Protein AF-A0A1Q9K6B1-F1 (afdb_monomer_lite)

Radius of gyration: 18.49 Å; chains: 1; bounding box: 34×46×68 Å

Structure (mmCIF, N/CA/C/O backbone):
data_AF-A0A1Q9K6B1-F1
#
_entry.id   AF-A0A1Q9K6B1-F1
#
loop_
_atom_site.group_PDB
_atom_site.id
_atom_site.type_symbol
_atom_site.label_atom_id
_atom_site.label_alt_id
_atom_site.label_comp_id
_atom_site.label_asym_id
_atom_site.label_entity_id
_atom_site.label_seq_id
_atom_site.pdbx_PDB_ins_code
_atom_site.Cartn_x
_atom_site.Cartn_y
_atom_site.Cartn_z
_atom_site.occupancy
_atom_site.B_iso_or_equiv
_atom_site.auth_seq_id
_atom_site.auth_comp_id
_atom_site.auth_asym_id
_atom_site.auth_atom_id
_atom_site.pdbx_PDB_model_num
ATOM 1 N N . MET A 1 1 ? -17.683 -31.879 -47.319 1.00 47.50 1 MET A N 1
ATOM 2 C CA . MET A 1 1 ? -17.210 -31.604 -45.945 1.00 47.50 1 MET A CA 1
ATOM 3 C C . MET A 1 1 ? -18.031 -30.450 -45.396 1.00 47.50 1 MET A C 1
ATOM 5 O O . MET A 1 1 ? -17.983 -29.372 -45.975 1.00 47.50 1 MET A O 1
ATOM 9 N N . LYS A 1 2 ? -18.870 -30.684 -44.381 1.00 46.62 2 LYS A N 1
ATOM 10 C CA . LYS A 1 2 ? -19.635 -29.608 -43.734 1.00 46.62 2 LYS A CA 1
ATOM 11 C C . LYS A 1 2 ? -18.717 -28.955 -42.698 1.00 46.62 2 LYS A C 1
ATOM 13 O O . LYS A 1 2 ? -18.174 -29.665 -41.861 1.00 46.62 2 LYS A O 1
ATOM 18 N N . LYS A 1 3 ? -18.492 -27.643 -42.810 1.00 56.66 3 LYS A N 1
ATOM 19 C CA . LYS A 1 3 ? -17.774 -26.860 -41.797 1.00 56.66 3 LYS A CA 1
ATOM 20 C C . LYS A 1 3 ? -18.738 -26.645 -40.635 1.00 56.66 3 LYS A C 1
ATOM 22 O O . LYS A 1 3 ? -19.708 -25.906 -40.783 1.00 56.66 3 LYS A O 1
ATOM 27 N N . THR A 1 4 ? -18.518 -27.358 -39.539 1.00 61.44 4 THR A N 1
ATOM 28 C CA . THR A 1 4 ? -19.225 -27.120 -38.281 1.00 61.44 4 THR A CA 1
ATOM 29 C C . THR A 1 4 ? -18.677 -25.827 -37.694 1.00 61.44 4 THR A C 1
ATOM 31 O O . THR A 1 4 ? -17.464 -25.653 -37.616 1.00 61.44 4 THR A O 1
ATOM 34 N N . TRP A 1 5 ? -19.561 -24.890 -37.376 1.00 57.19 5 TRP A N 1
ATOM 35 C CA . TRP A 1 5 ? -19.191 -23.655 -36.699 1.00 57.19 5 TRP A CA 1
ATOM 36 C C . TRP A 1 5 ? -18.975 -23.970 -35.215 1.00 57.19 5 TRP A C 1
ATOM 38 O O . TRP A 1 5 ? -19.831 -24.603 -34.599 1.00 57.19 5 TRP A O 1
ATOM 48 N N . GLU A 1 6 ? -17.825 -23.577 -34.674 1.00 65.88 6 GLU A N 1
ATOM 49 C CA . GLU A 1 6 ? -17.469 -23.752 -33.264 1.00 65.88 6 GLU A CA 1
ATOM 50 C C . GLU A 1 6 ? -17.448 -22.381 -32.586 1.00 65.88 6 GLU A C 1
ATOM 52 O O . GLU A 1 6 ? -16.862 -21.429 -33.108 1.00 65.88 6 GLU A O 1
ATOM 57 N N . GLU A 1 7 ? -18.112 -22.277 -31.434 1.00 61.75 7 GLU A N 1
ATOM 58 C CA . GLU A 1 7 ? -18.183 -21.035 -30.666 1.00 61.75 7 GLU A CA 1
ATOM 59 C C . GLU A 1 7 ? -16.789 -20.600 -30.186 1.00 61.75 7 GLU A C 1
ATOM 61 O O . GLU A 1 7 ? -16.063 -21.405 -29.589 1.00 61.75 7 GLU A O 1
ATOM 66 N N . PRO A 1 8 ? -16.404 -19.324 -30.377 1.00 55.47 8 PRO A N 1
ATOM 67 C CA . PRO A 1 8 ? -15.186 -18.799 -29.788 1.00 55.47 8 PRO A CA 1
ATOM 68 C C . PRO A 1 8 ? -15.349 -18.738 -28.266 1.00 55.47 8 PRO A C 1
ATOM 70 O O . PRO A 1 8 ? -16.115 -17.938 -27.729 1.00 55.47 8 PRO A O 1
ATOM 73 N N . LYS A 1 9 ? -14.604 -19.585 -27.553 1.00 52.62 9 LYS A N 1
ATOM 74 C CA . LYS A 1 9 ? -14.493 -19.519 -26.094 1.00 52.62 9 LYS A CA 1
ATOM 75 C C . LYS A 1 9 ? -13.660 -18.294 -25.721 1.00 52.62 9 LYS A C 1
ATOM 77 O O . LYS A 1 9 ? -12.433 -18.342 -25.752 1.00 52.62 9 LYS A O 1
ATOM 82 N N . ILE A 1 10 ? -14.322 -17.190 -25.386 1.00 59.34 10 ILE A N 1
ATOM 83 C CA . ILE A 1 10 ? -13.661 -16.040 -24.766 1.00 59.34 10 ILE A CA 1
ATOM 84 C C . ILE A 1 10 ? -13.346 -16.405 -23.313 1.00 59.34 10 ILE A C 1
ATOM 86 O O . ILE A 1 10 ? -14.240 -16.674 -22.512 1.00 59.34 10 ILE A O 1
ATOM 90 N N . MET A 1 11 ? -12.059 -16.401 -22.980 1.00 46.19 11 MET A N 1
ATOM 91 C CA . MET A 1 11 ? -11.572 -16.484 -21.606 1.00 46.19 11 MET A CA 1
ATOM 92 C C . MET A 1 11 ? -11.729 -15.100 -20.972 1.00 46.19 11 MET A C 1
ATOM 94 O O . MET A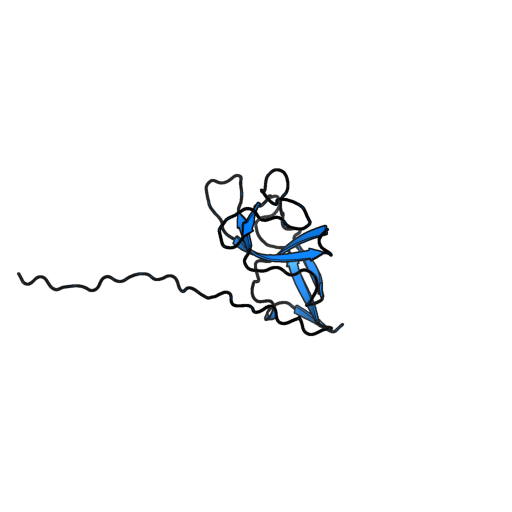 1 11 ? -10.855 -14.249 -21.112 1.00 46.19 11 MET A O 1
ATOM 98 N N . VAL A 1 12 ? -12.865 -14.838 -20.324 1.00 56.50 12 VAL A N 1
ATOM 99 C CA . VAL A 1 12 ? -13.033 -13.613 -19.531 1.00 56.50 12 VAL A CA 1
ATOM 100 C C . VAL A 1 12 ? -12.446 -13.884 -18.148 1.00 56.50 12 VAL A C 1
ATOM 102 O O . VAL A 1 12 ? -12.947 -14.747 -17.425 1.00 56.50 12 VAL A O 1
ATOM 105 N N . GLN A 1 13 ? -11.381 -13.171 -17.768 1.00 48.50 13 GLN A N 1
ATOM 106 C CA . GLN A 1 13 ? -10.968 -13.121 -16.364 1.00 48.50 13 GLN A CA 1
ATOM 107 C C . GLN A 1 13 ? -12.147 -12.608 -15.541 1.00 48.50 13 GLN A C 1
ATOM 109 O O . GLN A 1 13 ? -12.793 -11.626 -15.909 1.00 48.50 13 GLN A O 1
ATOM 114 N N . LYS A 1 14 ? -12.445 -13.294 -14.437 1.00 47.53 14 LYS A N 1
ATOM 115 C CA . LYS A 1 14 ? -13.495 -12.889 -13.506 1.00 47.53 14 LYS A CA 1
ATOM 116 C C . LYS A 1 14 ? -13.146 -11.498 -12.984 1.00 47.53 14 LYS A C 1
ATOM 118 O O . LYS A 1 14 ? -12.284 -11.362 -12.124 1.00 47.53 14 LYS A O 1
ATOM 123 N N . PHE A 1 15 ? -13.803 -10.478 -13.524 1.00 57.44 15 PHE A N 1
ATOM 124 C CA . PHE A 1 15 ? -13.717 -9.132 -12.991 1.00 57.44 15 PHE A CA 1
ATOM 125 C C . PHE A 1 15 ? -14.471 -9.156 -11.663 1.00 57.44 15 PHE A C 1
ATOM 127 O O . PHE A 1 15 ? -15.699 -9.227 -11.637 1.00 57.44 15 PHE A O 1
ATOM 134 N N . ILE A 1 16 ? -13.727 -9.241 -10.563 1.00 49.69 16 ILE A N 1
ATOM 135 C CA . ILE A 1 16 ? -14.271 -9.027 -9.228 1.00 49.69 16 ILE A CA 1
ATOM 136 C C . ILE A 1 16 ? -14.222 -7.512 -9.044 1.00 49.69 16 ILE A C 1
ATOM 138 O O . ILE A 1 16 ? -13.123 -6.970 -8.954 1.00 49.69 16 ILE A O 1
ATOM 142 N N . PRO A 1 17 ? -15.359 -6.797 -9.071 1.00 39.28 17 PRO A N 1
ATOM 143 C CA . PRO A 1 17 ? -15.340 -5.398 -8.696 1.00 39.28 17 PRO A CA 1
ATOM 144 C C . PRO A 1 17 ? -14.885 -5.321 -7.235 1.00 39.28 17 PRO A C 1
ATOM 146 O O . PRO A 1 17 ? -15.550 -5.854 -6.347 1.00 39.28 17 PRO A O 1
ATOM 149 N N . ASN A 1 18 ? -13.749 -4.671 -6.983 1.00 51.31 18 ASN A N 1
ATOM 150 C CA . ASN A 1 18 ? -13.353 -4.226 -5.648 1.00 51.31 18 ASN A CA 1
ATOM 151 C C . ASN A 1 18 ? -14.259 -3.052 -5.239 1.00 51.31 18 ASN A C 1
ATOM 153 O O . ASN A 1 18 ? -13.803 -1.927 -5.060 1.00 51.31 18 ASN A O 1
ATOM 157 N N . GLU A 1 19 ? -15.567 -3.281 -5.157 1.00 43.25 19 GLU A N 1
ATOM 158 C CA . GLU A 1 19 ? -16.519 -2.284 -4.683 1.00 43.25 19 GLU A CA 1
ATOM 159 C C . GLU A 1 19 ? -16.550 -2.345 -3.154 1.00 43.25 19 GLU A C 1
ATOM 161 O O . GLU A 1 19 ? -17.481 -2.861 -2.542 1.00 43.25 19 GLU A O 1
ATOM 166 N N . TYR A 1 20 ? -15.478 -1.854 -2.528 1.00 49.22 20 TYR A N 1
ATOM 167 C CA . TYR A 1 20 ? -15.540 -1.449 -1.131 1.00 49.22 20 TYR A CA 1
ATOM 168 C C . TYR A 1 20 ? -15.924 0.026 -1.107 1.00 49.22 20 TYR A C 1
ATOM 170 O O . TYR A 1 20 ? -15.102 0.922 -1.306 1.00 49.22 20 TYR A O 1
ATOM 178 N N . VAL A 1 21 ? -17.222 0.262 -0.916 1.00 42.91 21 VAL A N 1
ATOM 179 C CA . VAL A 1 21 ? -17.733 1.550 -0.459 1.00 42.91 21 VAL A CA 1
ATOM 180 C C . VAL A 1 21 ? -17.006 1.836 0.847 1.00 42.91 21 VAL A C 1
ATOM 182 O O . VAL A 1 21 ? -17.106 1.037 1.775 1.00 42.91 21 VAL A O 1
ATOM 185 N N . ALA A 1 22 ? -16.273 2.949 0.914 1.00 45.53 22 ALA A N 1
ATOM 186 C CA . ALA A 1 22 ? -15.773 3.497 2.166 1.00 45.53 22 ALA A CA 1
ATOM 187 C C . ALA A 1 22 ? -16.982 3.854 3.047 1.00 45.53 22 ALA A C 1
ATOM 189 O O . ALA A 1 22 ? -17.417 5.002 3.114 1.00 45.53 22 ALA A O 1
ATOM 190 N N . ALA A 1 23 ? -17.595 2.847 3.668 1.00 45.78 23 ALA A N 1
ATOM 191 C CA . ALA A 1 23 ? -18.424 3.058 4.827 1.00 45.78 23 ALA A CA 1
ATOM 192 C C . ALA A 1 23 ? -17.481 3.694 5.841 1.00 45.78 23 ALA A C 1
ATOM 194 O O . ALA A 1 23 ? -16.428 3.121 6.124 1.00 45.78 23 ALA A O 1
ATOM 195 N N . CYS A 1 24 ? -17.809 4.906 6.304 1.00 52.56 24 CYS A N 1
ATOM 196 C CA . CYS A 1 24 ? -17.216 5.464 7.513 1.00 52.56 24 CYS A CA 1
ATOM 197 C C . CYS A 1 24 ? -17.053 4.310 8.497 1.00 52.56 24 CYS A C 1
ATOM 199 O O . CYS A 1 24 ? -18.067 3.735 8.896 1.00 52.56 24 CYS A O 1
ATOM 201 N N . GLY A 1 25 ? -15.803 3.924 8.774 1.00 54.56 25 GLY A N 1
ATOM 202 C CA . GLY A 1 25 ? -15.518 2.779 9.619 1.00 54.56 25 GLY A CA 1
ATOM 203 C C . GLY A 1 25 ? -16.310 2.913 10.908 1.00 54.56 25 GLY A C 1
ATOM 204 O O . GLY A 1 25 ? -16.420 4.022 11.442 1.00 54.56 25 GLY A O 1
ATOM 205 N N . ASP A 1 26 ? -16.914 1.815 11.362 1.00 56.06 26 ASP A N 1
ATOM 206 C CA . ASP A 1 26 ? -17.597 1.793 12.649 1.00 56.06 26 ASP A CA 1
ATOM 207 C C . ASP A 1 26 ? -16.647 2.404 13.686 1.00 56.06 26 ASP A C 1
ATOM 209 O O . ASP A 1 26 ? -15.524 1.927 13.890 1.00 56.06 26 ASP A O 1
ATOM 213 N N . SER A 1 27 ? -17.051 3.538 14.261 1.00 62.81 27 SER A N 1
ATOM 214 C CA . SER A 1 27 ? -16.226 4.271 15.216 1.00 62.81 27 SER A CA 1
ATOM 215 C C . SER A 1 27 ? -15.931 3.362 16.411 1.00 62.81 27 SER A C 1
ATOM 217 O O . SER A 1 27 ? -16.873 2.838 17.007 1.00 62.81 27 SER A O 1
ATOM 219 N N . GLY A 1 28 ? -14.654 3.196 16.765 1.00 71.31 28 GLY A N 1
ATOM 220 C CA . GLY A 1 28 ? -14.215 2.328 17.869 1.00 71.31 28 GLY A CA 1
ATOM 221 C C . GLY A 1 28 ? -13.742 0.927 17.455 1.00 71.31 28 GLY A C 1
ATOM 222 O O . GLY A 1 28 ? -13.544 0.066 18.314 1.00 71.31 28 GLY A O 1
ATOM 223 N N . VAL A 1 29 ? -13.567 0.673 16.153 1.00 82.62 29 VAL A N 1
ATOM 224 C CA . VAL A 1 29 ? -12.862 -0.519 15.657 1.00 82.62 29 VAL A CA 1
ATOM 225 C C . VAL A 1 29 ? -11.416 -0.154 15.339 1.00 82.62 29 VAL A C 1
ATOM 227 O O . VAL A 1 29 ? -11.169 0.720 14.508 1.00 82.62 29 VAL A O 1
ATOM 230 N N . VAL A 1 30 ? -10.481 -0.864 15.969 1.00 89.44 30 VAL A N 1
ATOM 231 C CA . VAL A 1 30 ? -9.054 -0.815 15.639 1.00 89.44 30 VAL A CA 1
ATOM 232 C C . VAL A 1 30 ? -8.725 -2.055 14.824 1.00 89.44 30 VAL A C 1
ATOM 234 O O . VAL A 1 30 ? -8.945 -3.179 15.282 1.00 89.44 30 VAL A O 1
ATOM 237 N N . TYR A 1 31 ? -8.238 -1.854 13.605 1.00 90.50 31 TYR A N 1
ATOM 238 C CA . TYR A 1 31 ? -7.771 -2.917 12.731 1.00 90.50 31 TYR A CA 1
ATOM 239 C C . TYR A 1 31 ? -6.293 -3.198 12.953 1.00 90.50 31 TYR A C 1
ATOM 241 O O . TYR A 1 31 ? -5.489 -2.274 12.992 1.00 90.50 31 TYR A O 1
ATOM 249 N N . ASN A 1 32 ? -5.947 -4.479 12.974 1.00 92.44 32 ASN A N 1
ATOM 250 C CA . ASN A 1 32 ? -4.574 -4.952 12.955 1.00 92.44 32 ASN A CA 1
ATOM 251 C C . ASN A 1 32 ? -4.293 -5.536 11.573 1.00 92.44 32 ASN A C 1
ATOM 253 O O . ASN A 1 32 ? -4.816 -6.605 11.228 1.00 92.44 32 ASN A O 1
ATOM 257 N N . PHE A 1 33 ? -3.491 -4.829 10.786 1.00 93.38 33 PHE A N 1
ATOM 258 C CA . PHE A 1 33 ? -3.116 -5.246 9.440 1.00 93.38 33 PHE A CA 1
ATOM 259 C C . PHE A 1 33 ? -1.598 -5.390 9.329 1.00 93.38 33 PHE A C 1
ATOM 261 O O . PHE A 1 33 ? -0.836 -4.679 9.978 1.00 93.38 33 PHE A O 1
ATOM 268 N N . GLU A 1 34 ? -1.159 -6.336 8.509 1.00 96.00 34 GLU A N 1
ATOM 269 C CA . GLU A 1 34 ? 0.258 -6.637 8.316 1.00 96.00 34 GLU A CA 1
ATOM 270 C C . GLU A 1 34 ? 0.805 -5.847 7.124 1.00 96.00 34 GLU A C 1
ATOM 272 O O . GLU A 1 34 ? 0.244 -5.917 6.025 1.00 96.00 34 GLU A O 1
ATOM 277 N N . CYS A 1 35 ? 1.895 -5.107 7.329 1.00 96.12 35 CYS A N 1
ATOM 278 C CA . CYS A 1 35 ? 2.587 -4.383 6.269 1.00 96.12 35 CYS A CA 1
ATOM 279 C C . CYS A 1 35 ? 3.566 -5.316 5.539 1.00 96.12 35 CYS A C 1
ATOM 281 O O . CYS A 1 35 ? 4.771 -5.325 5.796 1.00 96.12 35 CYS A O 1
ATOM 283 N N . ASN A 1 36 ? 3.016 -6.133 4.641 1.00 95.69 36 ASN A N 1
ATOM 284 C CA . ASN A 1 36 ? 3.712 -7.242 3.981 1.00 95.69 36 ASN A CA 1
ATOM 285 C C . ASN A 1 36 ? 3.567 -7.246 2.456 1.00 95.69 36 ASN A C 1
ATOM 287 O O . ASN A 1 36 ? 3.722 -8.285 1.811 1.00 95.69 36 ASN A O 1
ATOM 291 N N . ALA A 1 37 ? 3.177 -6.119 1.865 1.00 96.56 37 ALA A N 1
ATOM 292 C CA . ALA A 1 37 ? 3.002 -6.074 0.428 1.00 96.56 37 ALA A CA 1
ATOM 293 C C . ALA A 1 37 ? 4.353 -6.013 -0.295 1.00 96.56 37 ALA A C 1
ATOM 295 O O . ALA A 1 37 ? 5.118 -5.074 -0.122 1.00 96.56 37 ALA A O 1
ATOM 296 N N . GLY A 1 38 ? 4.614 -6.997 -1.151 1.00 94.12 38 GLY A N 1
ATOM 297 C CA . GLY A 1 38 ? 5.864 -7.085 -1.903 1.00 94.12 38 GLY A CA 1
ATOM 298 C C . GLY A 1 38 ? 6.974 -7.822 -1.154 1.00 94.12 38 GLY A C 1
ATOM 299 O O . GLY A 1 38 ? 6.743 -8.480 -0.142 1.00 94.12 38 GLY A O 1
ATOM 300 N N . GLU A 1 39 ? 8.174 -7.749 -1.714 1.00 93.06 39 GLU A N 1
ATOM 301 C CA . GLU A 1 39 ? 9.377 -8.391 -1.194 1.00 93.06 39 GLU A CA 1
ATOM 302 C C . GLU A 1 39 ? 10.142 -7.441 -0.264 1.00 93.06 39 GLU A C 1
ATOM 304 O O . GLU A 1 39 ? 10.179 -6.227 -0.485 1.00 93.06 39 GLU A O 1
ATOM 309 N N . GLU A 1 40 ? 10.769 -8.000 0.774 1.00 88.25 40 GLU A N 1
ATOM 310 C CA . GLU A 1 40 ? 11.698 -7.254 1.629 1.00 88.25 40 GLU A CA 1
ATOM 311 C C . GLU A 1 40 ? 12.851 -6.663 0.798 1.00 88.25 40 GLU A C 1
ATOM 313 O O . GLU A 1 40 ? 13.211 -7.180 -0.263 1.00 88.25 40 GLU A O 1
ATOM 318 N N . ASP A 1 41 ? 13.414 -5.549 1.272 1.00 87.94 41 ASP A N 1
ATOM 319 C CA . ASP A 1 41 ? 14.515 -4.820 0.624 1.00 87.94 41 ASP A CA 1
ATOM 320 C C . ASP A 1 41 ? 14.240 -4.356 -0.825 1.00 87.94 41 ASP A C 1
ATOM 322 O O . ASP A 1 41 ? 15.166 -4.013 -1.567 1.00 87.94 41 ASP A O 1
ATOM 326 N N . THR A 1 42 ? 12.967 -4.294 -1.232 1.00 92.31 42 THR A N 1
ATOM 327 C CA . THR A 1 42 ? 12.543 -3.823 -2.555 1.00 92.31 42 THR A CA 1
ATOM 328 C C . THR A 1 42 ? 11.754 -2.520 -2.444 1.00 92.31 42 THR A C 1
ATOM 330 O O . THR A 1 42 ? 10.751 -2.431 -1.739 1.00 92.31 42 THR A O 1
ATOM 333 N N . ASN A 1 43 ? 12.170 -1.501 -3.198 1.00 95.19 43 ASN A N 1
ATOM 334 C CA . ASN A 1 43 ? 11.408 -0.269 -3.364 1.00 95.19 43 ASN A CA 1
ATOM 335 C C . ASN A 1 43 ? 10.372 -0.415 -4.481 1.00 95.19 43 ASN A C 1
ATOM 337 O O . ASN A 1 43 ? 10.700 -0.633 -5.645 1.00 95.19 43 ASN A O 1
ATOM 341 N N . TYR A 1 44 ? 9.115 -0.193 -4.136 1.00 96.56 44 TYR A N 1
ATOM 342 C CA . TYR A 1 44 ? 8.004 -0.201 -5.066 1.00 96.56 44 TYR A CA 1
ATOM 343 C C . TYR A 1 44 ? 7.532 1.216 -5.385 1.00 96.56 44 TYR A C 1
ATOM 345 O O . TYR A 1 44 ? 7.440 2.092 -4.515 1.00 96.56 44 TYR A O 1
ATOM 353 N N . ALA A 1 45 ? 7.166 1.421 -6.647 1.00 97.06 45 ALA A N 1
ATOM 354 C CA . ALA A 1 45 ? 6.292 2.505 -7.047 1.00 97.06 45 ALA A CA 1
ATOM 355 C C . ALA A 1 45 ? 4.858 2.189 -6.610 1.00 97.06 45 ALA A C 1
ATOM 357 O O . ALA A 1 45 ? 4.431 1.036 -6.633 1.00 97.06 45 ALA A O 1
ATOM 358 N N . VAL A 1 46 ? 4.091 3.222 -6.265 1.00 96.88 46 VAL A N 1
ATOM 359 C CA . VAL A 1 46 ? 2.662 3.084 -5.967 1.00 96.88 46 VAL A CA 1
ATOM 360 C C . VAL A 1 46 ? 1.869 3.700 -7.107 1.00 96.88 46 VAL A C 1
ATOM 362 O O . VAL A 1 46 ? 2.033 4.882 -7.420 1.00 96.88 46 VAL A O 1
ATOM 365 N N . LYS A 1 47 ? 0.993 2.914 -7.726 1.00 96.19 47 LYS A N 1
ATOM 366 C CA . LYS A 1 47 ? 0.165 3.314 -8.865 1.00 96.19 47 LYS A CA 1
ATOM 367 C C . LYS A 1 47 ? -1.317 3.282 -8.502 1.00 96.19 47 LYS A C 1
ATOM 369 O O . LYS A 1 47 ? -1.759 2.442 -7.723 1.00 96.19 47 LYS A O 1
ATOM 374 N N . ASP A 1 48 ? -2.090 4.199 -9.073 1.00 94.62 48 ASP A N 1
ATOM 375 C CA . ASP A 1 48 ? -3.551 4.162 -9.012 1.00 94.62 48 ASP A CA 1
ATOM 376 C C . ASP A 1 48 ? -4.135 3.080 -9.945 1.00 94.62 48 ASP A C 1
ATOM 378 O O . ASP A 1 48 ? -3.430 2.471 -10.749 1.00 94.62 48 ASP A O 1
ATOM 382 N N . SER A 1 49 ? -5.453 2.879 -9.884 1.00 89.56 49 SER A N 1
ATOM 383 C CA . SER A 1 49 ? -6.199 1.956 -10.763 1.00 89.56 49 SER A CA 1
ATOM 384 C C . SER A 1 49 ? -6.027 2.178 -12.277 1.00 89.56 49 SER A C 1
ATOM 386 O O . SER A 1 49 ? -6.442 1.335 -13.072 1.00 89.56 49 SER A O 1
ATOM 388 N N . LYS A 1 50 ? -5.446 3.305 -12.709 1.00 90.38 50 LYS A N 1
ATOM 389 C CA . LYS A 1 50 ? -5.141 3.606 -14.117 1.00 90.38 50 LYS A CA 1
ATOM 390 C C . LYS A 1 50 ? -3.666 3.369 -14.453 1.00 90.38 50 LYS A C 1
ATOM 392 O O . LYS A 1 50 ? -3.239 3.721 -15.551 1.00 90.38 50 LYS A O 1
ATOM 397 N N . GLY A 1 51 ? -2.889 2.816 -13.522 1.00 90.12 51 GLY A N 1
ATOM 398 C CA . GLY A 1 51 ? -1.454 2.584 -13.665 1.00 90.12 51 GLY A CA 1
ATOM 399 C C . GLY A 1 51 ? -0.611 3.855 -13.546 1.00 90.12 51 GLY A C 1
ATOM 400 O O . GLY A 1 51 ? 0.568 3.845 -13.899 1.00 90.12 51 GLY A O 1
ATOM 401 N N . LYS A 1 52 ? -1.179 4.975 -13.079 1.00 94.88 52 LYS A N 1
ATOM 402 C CA . LYS A 1 52 ? -0.430 6.223 -12.914 1.00 94.88 52 LYS A CA 1
ATOM 403 C C . LYS A 1 52 ? 0.204 6.265 -11.529 1.00 94.88 52 LYS A C 1
ATOM 405 O O . LYS A 1 52 ? -0.477 6.030 -10.538 1.00 94.88 52 LYS A O 1
ATOM 410 N N . VAL A 1 53 ? 1.476 6.666 -11.460 1.00 95.62 53 VAL A N 1
ATOM 411 C CA . VAL A 1 53 ? 2.169 6.928 -10.188 1.00 95.62 53 VAL A CA 1
ATOM 412 C C . VAL A 1 53 ? 1.348 7.875 -9.309 1.00 95.62 53 VAL A C 1
ATOM 414 O O . VAL A 1 53 ? 1.001 8.988 -9.724 1.00 95.62 53 VAL A O 1
ATOM 417 N N . ALA A 1 54 ? 1.062 7.418 -8.096 1.00 95.81 54 ALA A N 1
ATOM 418 C CA . ALA A 1 54 ? 0.276 8.112 -7.099 1.00 95.81 54 ALA A CA 1
ATOM 419 C C . ALA A 1 54 ? 1.116 9.127 -6.312 1.00 95.81 54 ALA A C 1
ATOM 421 O O . ALA A 1 54 ? 2.337 9.011 -6.180 1.00 95.81 54 ALA A O 1
ATOM 422 N N . THR A 1 55 ? 0.432 10.125 -5.755 1.00 95.19 55 THR A N 1
ATOM 423 C CA . THR A 1 55 ? 0.987 10.990 -4.714 1.00 95.19 55 THR A CA 1
ATOM 424 C C . THR A 1 55 ? 0.329 10.626 -3.394 1.00 95.19 55 THR A C 1
ATOM 426 O O . THR A 1 55 ? -0.886 10.762 -3.271 1.00 95.19 55 THR A O 1
ATOM 429 N N . ILE A 1 56 ? 1.123 10.160 -2.434 1.00 92.25 56 ILE A N 1
ATOM 430 C CA . ILE A 1 56 ? 0.673 9.713 -1.110 1.00 92.25 56 ILE A CA 1
ATOM 431 C C . ILE A 1 56 ? 1.545 10.411 -0.073 1.00 92.25 56 ILE A C 1
ATOM 433 O O . ILE A 1 56 ? 2.746 10.566 -0.291 1.00 92.25 56 ILE A O 1
ATOM 437 N N . SER A 1 57 ? 0.948 10.912 1.011 1.00 88.44 57 SER A N 1
ATOM 438 C CA . SER A 1 57 ? 1.694 11.629 2.057 1.00 88.44 57 SER A CA 1
ATOM 439 C C . SER A 1 57 ? 2.507 12.822 1.523 1.00 88.44 57 SER A C 1
ATOM 441 O O . SER A 1 57 ? 3.585 13.143 2.009 1.00 88.44 57 SER A O 1
ATOM 443 N N . GLY A 1 58 ? 2.004 13.480 0.468 1.00 89.56 58 GLY A N 1
ATOM 444 C CA . GLY A 1 58 ? 2.678 14.603 -0.202 1.00 89.56 58 GLY A CA 1
ATOM 445 C C . GLY A 1 58 ? 3.832 14.214 -1.138 1.00 89.56 58 GLY A C 1
ATOM 446 O O . GLY A 1 58 ? 4.379 15.088 -1.810 1.00 89.56 58 GLY A O 1
ATOM 447 N N . SER A 1 59 ? 4.158 12.925 -1.245 1.00 92.12 59 SER A N 1
ATOM 448 C CA . SER A 1 59 ? 5.275 12.406 -2.038 1.00 92.12 59 SER A CA 1
ATOM 449 C C . SER A 1 59 ? 4.788 11.662 -3.276 1.00 92.12 59 SER A C 1
ATOM 451 O O . SER A 1 59 ? 3.822 10.905 -3.231 1.00 92.12 59 SER A O 1
ATOM 453 N N . LYS A 1 60 ? 5.449 11.883 -4.416 1.00 96.06 60 LYS A N 1
ATOM 454 C CA . LYS A 1 60 ? 5.190 11.140 -5.655 1.00 96.06 60 LYS A CA 1
ATOM 455 C C . LYS A 1 60 ? 5.913 9.794 -5.577 1.00 96.06 60 LYS A C 1
ATOM 457 O O . LYS A 1 60 ? 7.130 9.762 -5.705 1.00 96.06 60 LYS A O 1
ATOM 462 N N . MET A 1 61 ? 5.157 8.717 -5.398 1.00 95.69 61 MET A N 1
ATOM 463 C CA . MET A 1 61 ? 5.658 7.368 -5.111 1.00 95.69 61 MET A CA 1
ATOM 464 C C . MET A 1 61 ? 6.144 6.660 -6.386 1.00 95.69 61 MET A C 1
ATOM 466 O O . MET A 1 61 ? 5.542 5.687 -6.836 1.00 95.69 61 MET A O 1
ATOM 470 N N . ASP A 1 62 ? 7.177 7.198 -7.032 1.00 95.38 62 ASP A N 1
ATOM 471 C CA . ASP A 1 62 ? 7.697 6.693 -8.309 1.00 95.38 62 ASP A CA 1
ATOM 472 C C . ASP A 1 62 ? 8.630 5.481 -8.192 1.00 95.38 62 ASP A C 1
ATOM 474 O O . ASP A 1 62 ? 9.074 4.964 -9.214 1.00 95.38 62 ASP A O 1
ATOM 478 N N . GLY A 1 63 ? 8.913 5.024 -6.972 1.00 94.00 63 GLY A N 1
ATOM 479 C CA . GLY A 1 63 ? 9.791 3.888 -6.714 1.00 94.00 63 GLY A CA 1
ATOM 480 C C . GLY A 1 63 ? 11.286 4.236 -6.775 1.00 94.00 63 GLY A C 1
ATOM 481 O O . GLY A 1 63 ? 12.116 3.418 -6.389 1.00 94.00 63 GLY A O 1
ATOM 482 N N . TRP A 1 64 ? 11.649 5.450 -7.214 1.00 92.12 64 TRP A N 1
ATOM 483 C CA . TRP A 1 64 ? 13.039 5.873 -7.412 1.00 92.12 64 TRP A CA 1
ATOM 484 C C . TRP A 1 64 ? 13.475 6.962 -6.430 1.00 92.12 64 TRP A C 1
ATOM 486 O O . TRP A 1 64 ? 14.457 6.800 -5.710 1.00 92.12 64 TRP A O 1
ATOM 496 N N . LEU A 1 65 ? 12.755 8.088 -6.403 1.00 92.25 65 LEU A N 1
ATOM 497 C CA . LEU A 1 65 ? 13.002 9.203 -5.481 1.00 92.25 65 LEU A CA 1
ATOM 498 C C . LEU A 1 65 ? 12.194 9.060 -4.194 1.00 92.25 65 LEU A C 1
ATOM 500 O O . LEU A 1 65 ? 12.626 9.509 -3.135 1.00 92.25 65 LEU A O 1
ATOM 504 N N . SER A 1 66 ? 11.013 8.460 -4.299 1.00 94.50 66 SER A N 1
ATOM 505 C CA . SER A 1 66 ? 10.151 8.136 -3.172 1.00 94.50 66 SER A CA 1
ATOM 506 C C . SER A 1 66 ? 9.423 6.840 -3.474 1.00 94.50 66 SER A C 1
ATOM 508 O O . SER A 1 66 ? 8.992 6.605 -4.605 1.00 94.50 66 SER A O 1
ATOM 510 N N . TYR A 1 67 ? 9.332 5.981 -2.473 1.00 94.44 67 TYR A N 1
ATOM 511 C CA . TYR A 1 67 ? 8.951 4.599 -2.667 1.00 94.44 67 TYR A CA 1
ATOM 512 C C . TYR A 1 67 ? 8.337 4.012 -1.411 1.00 94.44 67 TYR A C 1
ATOM 514 O O . TYR A 1 67 ? 8.488 4.548 -0.314 1.00 94.44 67 TYR A O 1
ATOM 522 N N . TYR A 1 68 ? 7.655 2.895 -1.604 1.00 95.44 68 TYR A N 1
ATOM 523 C CA . TYR A 1 68 ? 7.207 2.033 -0.528 1.00 95.44 68 TYR A CA 1
ATOM 524 C C . TYR A 1 68 ? 8.130 0.812 -0.432 1.00 95.44 68 TYR A C 1
ATOM 526 O O . TYR A 1 68 ? 8.586 0.310 -1.454 1.00 95.44 68 TYR A O 1
ATOM 534 N N . SER A 1 69 ? 8.387 0.341 0.784 1.00 94.81 69 SER A N 1
ATOM 535 C CA . SER A 1 69 ? 9.005 -0.957 1.063 1.00 94.81 69 SER A CA 1
ATOM 536 C C . SER A 1 69 ? 8.236 -1.587 2.222 1.00 94.81 69 SER A C 1
ATOM 538 O O . SER A 1 69 ? 7.897 -0.858 3.162 1.00 94.81 69 SER A O 1
ATOM 540 N N . PRO A 1 70 ? 7.952 -2.900 2.198 1.00 95.25 70 PRO A N 1
ATOM 541 C CA . PRO A 1 70 ? 7.333 -3.566 3.338 1.00 95.25 70 PRO A CA 1
ATOM 542 C C . PRO A 1 70 ? 8.227 -3.453 4.576 1.00 95.25 70 PRO A C 1
ATOM 544 O O . PRO A 1 70 ? 9.451 -3.544 4.474 1.00 95.25 70 PRO A O 1
ATOM 547 N N . CYS A 1 71 ? 7.611 -3.232 5.740 1.00 94.31 71 CYS A N 1
ATOM 548 C CA . CYS A 1 71 ? 8.315 -3.203 7.025 1.00 94.31 71 CYS A CA 1
ATOM 549 C C . CYS A 1 71 ? 8.216 -4.535 7.785 1.00 94.31 71 CYS A C 1
ATOM 551 O O . CYS A 1 71 ? 8.989 -4.749 8.713 1.00 94.31 71 CYS A O 1
ATOM 553 N N . GLY A 1 72 ? 7.279 -5.417 7.407 1.00 94.06 72 GLY A N 1
ATOM 554 C CA . GLY A 1 72 ? 7.082 -6.734 8.023 1.00 94.06 72 GLY A CA 1
ATOM 555 C C . GLY A 1 72 ? 6.324 -6.717 9.356 1.00 94.06 72 GLY A C 1
ATOM 556 O O . GLY A 1 72 ? 6.074 -7.774 9.931 1.00 94.06 72 GLY A O 1
ATOM 557 N N . GLU A 1 73 ? 5.927 -5.544 9.848 1.00 94.81 73 GLU A N 1
ATOM 558 C CA . GLU A 1 73 ? 5.253 -5.391 11.137 1.00 94.81 73 GLU A CA 1
ATOM 559 C C . GLU A 1 73 ? 3.721 -5.389 11.003 1.00 94.81 73 GLU A C 1
ATOM 561 O O . GLU A 1 73 ? 3.143 -5.086 9.953 1.00 94.81 73 GLU A O 1
ATOM 566 N N . THR A 1 74 ? 3.041 -5.721 12.104 1.00 95.50 74 THR A N 1
ATOM 567 C CA . THR A 1 74 ? 1.588 -5.541 12.231 1.00 95.50 74 THR A CA 1
ATOM 568 C C . THR A 1 74 ? 1.291 -4.172 12.830 1.00 95.50 74 THR A C 1
ATOM 570 O O . THR A 1 74 ? 1.784 -3.846 13.908 1.00 95.50 74 THR A O 1
ATOM 573 N N . HIS A 1 75 ? 0.453 -3.391 12.154 1.00 92.94 75 HIS A N 1
ATOM 574 C CA . HIS A 1 75 ? 0.052 -2.054 12.575 1.00 92.94 75 HIS A CA 1
ATOM 575 C C . HIS A 1 75 ? -1.382 -2.044 13.091 1.00 92.94 75 HIS A C 1
ATOM 577 O O . HIS A 1 75 ? -2.272 -2.636 12.478 1.00 92.94 75 HIS A O 1
ATOM 583 N N . GLU A 1 76 ? -1.591 -1.331 14.197 1.00 91.94 76 GLU A N 1
ATOM 584 C CA . GLU A 1 76 ? -2.913 -1.011 14.727 1.00 91.94 76 GLU A CA 1
ATOM 585 C C . GLU A 1 76 ? -3.370 0.335 14.159 1.00 91.94 76 GLU A C 1
ATOM 587 O O . GLU A 1 76 ? -2.650 1.332 14.239 1.00 91.94 76 GLU A O 1
ATOM 592 N N . ALA A 1 77 ? -4.565 0.370 13.582 1.00 89.88 77 ALA A N 1
ATOM 593 C CA . ALA A 1 77 ? -5.095 1.558 12.935 1.00 89.88 77 ALA A CA 1
ATOM 594 C C . ALA A 1 77 ? -6.605 1.662 13.122 1.00 89.88 77 ALA A C 1
ATOM 596 O O . ALA A 1 77 ? -7.350 0.709 12.876 1.00 89.88 77 ALA A O 1
ATOM 597 N N . ASP A 1 78 ? -7.073 2.845 13.514 1.00 87.56 78 ASP A N 1
ATOM 598 C CA . ASP A 1 78 ? -8.503 3.119 13.605 1.00 87.56 78 ASP A CA 1
ATOM 599 C C . ASP A 1 78 ? -9.170 2.929 12.241 1.00 87.56 78 ASP A C 1
ATOM 601 O O . ASP A 1 78 ? -8.627 3.314 11.201 1.00 87.56 78 ASP A O 1
ATOM 605 N N . SER A 1 79 ? -10.391 2.400 12.243 1.00 81.44 79 SER A N 1
ATOM 606 C CA . SER A 1 79 ? -11.182 2.113 11.041 1.00 81.44 79 SER A CA 1
ATOM 607 C C . SER A 1 79 ? -11.421 3.315 10.116 1.00 81.44 79 SER A C 1
ATOM 609 O O . SER A 1 79 ? -11.754 3.137 8.944 1.00 81.44 79 SER A O 1
ATOM 611 N N . ASN A 1 80 ? -11.236 4.536 10.619 1.00 80.81 80 ASN A N 1
ATOM 612 C CA . ASN A 1 80 ? -11.356 5.796 9.889 1.00 80.81 80 ASN A CA 1
ATOM 613 C C . ASN A 1 80 ? -10.009 6.529 9.693 1.00 80.81 80 ASN A C 1
ATOM 615 O O . ASN A 1 80 ? -10.003 7.670 9.228 1.00 80.81 80 ASN A O 1
ATOM 619 N N . SER A 1 81 ? -8.878 5.893 10.017 1.00 80.69 81 SER A N 1
ATOM 620 C CA . SER A 1 81 ? -7.541 6.483 9.904 1.00 80.69 81 SER A CA 1
ATOM 621 C C . SER A 1 81 ? -6.883 6.134 8.565 1.00 80.69 81 SER A C 1
ATOM 623 O O . SER A 1 81 ? -6.339 5.058 8.381 1.00 80.69 81 SER A O 1
ATOM 625 N N . GLY A 1 82 ? -6.938 7.041 7.586 1.00 83.56 82 GLY A N 1
ATOM 626 C CA . GLY A 1 82 ? -5.973 7.064 6.473 1.00 83.56 82 GLY A CA 1
ATOM 627 C C . GLY A 1 82 ? -5.901 5.844 5.538 1.00 83.56 82 GLY A C 1
ATOM 628 O O . GLY A 1 82 ? -4.912 5.720 4.818 1.00 83.56 82 GLY A O 1
ATOM 629 N N . PHE A 1 83 ? -6.899 4.954 5.523 1.00 90.56 83 PHE A N 1
ATOM 630 C CA . PHE A 1 83 ? -6.933 3.817 4.600 1.00 90.56 83 PHE A CA 1
ATOM 631 C C . PHE A 1 83 ? -7.334 4.237 3.177 1.00 90.56 83 PHE A C 1
ATOM 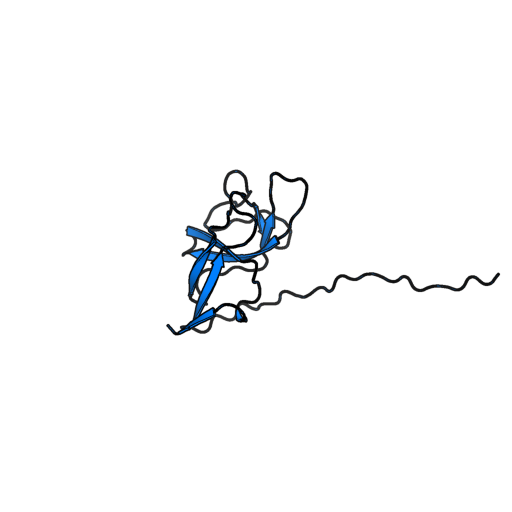633 O O . PHE A 1 83 ? -8.338 4.922 2.976 1.00 90.56 83 PHE A O 1
ATOM 640 N N . LEU A 1 84 ? -6.575 3.781 2.181 1.00 91.75 84 LEU A N 1
ATOM 641 C CA . LEU A 1 84 ? -6.781 4.025 0.755 1.00 91.75 84 LEU A CA 1
ATOM 642 C C . LEU A 1 84 ? -6.799 2.689 -0.001 1.00 91.75 84 LEU A C 1
ATOM 644 O O . LEU A 1 84 ? -5.988 1.801 0.255 1.00 91.75 84 LEU A O 1
ATOM 648 N N . THR A 1 85 ? -7.705 2.545 -0.966 1.00 93.00 85 THR A N 1
ATOM 649 C CA . THR A 1 85 ? -7.884 1.312 -1.750 1.00 93.00 85 THR A CA 1
ATOM 650 C C . THR A 1 85 ? -7.800 1.585 -3.251 1.00 93.00 85 THR A C 1
ATOM 652 O O . THR A 1 85 ? -7.863 2.733 -3.692 1.00 93.00 85 THR A O 1
ATOM 655 N N . GLY A 1 86 ? -7.652 0.524 -4.053 1.00 92.94 86 GLY A N 1
ATOM 656 C CA . GLY A 1 86 ? -7.562 0.638 -5.516 1.00 92.94 86 GLY A CA 1
ATOM 657 C C . GLY A 1 86 ? -6.184 1.075 -6.016 1.00 92.94 86 GLY A C 1
ATOM 658 O O . GLY A 1 86 ? -6.084 1.699 -7.076 1.00 92.94 86 GLY A O 1
ATOM 659 N N . TYR A 1 87 ? -5.148 0.768 -5.233 1.00 95.44 87 TYR A N 1
ATOM 660 C CA . TYR A 1 87 ? -3.752 1.009 -5.566 1.00 95.44 87 TYR A CA 1
ATOM 661 C C . TYR A 1 87 ? -3.015 -0.302 -5.795 1.00 95.44 87 TYR A C 1
ATOM 663 O O . TYR A 1 87 ? -3.428 -1.367 -5.325 1.00 95.44 87 TYR A O 1
ATOM 671 N N . HIS A 1 88 ? -1.909 -0.189 -6.516 1.00 96.31 88 HIS A N 1
ATOM 672 C CA . HIS A 1 88 ? -1.071 -1.306 -6.902 1.00 96.31 88 HIS A CA 1
ATOM 673 C C . HIS A 1 88 ? 0.400 -0.938 -6.732 1.00 96.31 88 HIS A C 1
ATOM 675 O O . HIS A 1 88 ? 0.784 0.207 -6.986 1.00 96.31 88 HIS A O 1
ATOM 681 N N . LEU A 1 89 ? 1.210 -1.901 -6.306 1.00 96.56 89 LEU A N 1
ATOM 682 C CA . LEU A 1 89 ? 2.659 -1.772 -6.249 1.00 96.56 89 LEU A CA 1
ATOM 683 C C . LEU A 1 89 ? 3.289 -2.323 -7.519 1.00 96.56 89 LEU A C 1
ATOM 685 O O . LEU A 1 89 ? 2.801 -3.301 -8.087 1.00 96.56 89 LEU A O 1
ATOM 689 N N . ASP A 1 90 ? 4.382 -1.697 -7.924 1.00 96.19 90 ASP A N 1
ATOM 690 C CA . ASP A 1 90 ? 5.160 -2.101 -9.087 1.00 96.19 90 ASP A CA 1
ATOM 691 C C . ASP A 1 90 ? 6.649 -1.897 -8.835 1.00 96.19 90 ASP A C 1
ATOM 693 O O . ASP A 1 90 ? 7.038 -0.871 -8.267 1.00 96.19 90 ASP A O 1
ATOM 697 N N . ASN A 1 91 ? 7.473 -2.865 -9.218 1.00 94.88 91 ASN A N 1
ATOM 698 C CA . ASN A 1 91 ? 8.913 -2.796 -9.057 1.00 94.88 91 ASN A CA 1
ATOM 699 C C . ASN A 1 91 ? 9.514 -2.020 -10.246 1.00 94.88 91 ASN A C 1
ATOM 701 O O . ASN A 1 91 ? 9.606 -2.541 -11.354 1.00 94.88 91 ASN A O 1
ATOM 705 N N . PRO A 1 92 ? 10.001 -0.781 -10.049 1.00 91.00 92 PRO A N 1
ATOM 706 C CA . PRO A 1 92 ? 10.504 0.042 -11.149 1.00 91.00 92 PRO A CA 1
ATOM 707 C C . PRO A 1 92 ? 11.840 -0.455 -11.733 1.00 91.00 92 PRO A C 1
ATOM 709 O O . PRO A 1 92 ? 12.336 0.136 -12.697 1.00 91.00 92 PRO A O 1
ATOM 712 N N . TRP A 1 93 ? 12.472 -1.473 -11.139 1.00 90.25 93 TRP A N 1
ATOM 713 C CA . TRP A 1 93 ? 13.744 -2.035 -11.603 1.00 90.25 93 TRP A CA 1
ATOM 714 C C . TRP A 1 93 ? 13.588 -3.290 -12.452 1.00 90.25 93 TRP A C 1
ATOM 716 O O . TRP A 1 93 ? 14.570 -3.729 -13.061 1.00 90.25 93 TRP A O 1
ATOM 726 N N . THR A 1 94 ? 12.390 -3.862 -12.517 1.00 89.12 94 THR A N 1
ATOM 727 C CA . THR A 1 94 ? 12.071 -4.958 -13.428 1.00 89.12 94 THR A CA 1
ATOM 728 C C . THR A 1 94 ? 11.374 -4.396 -14.669 1.00 89.12 94 THR A C 1
ATOM 730 O O . THR A 1 94 ? 10.940 -3.247 -14.729 1.00 89.12 94 THR A O 1
ATOM 733 N N . SER A 1 95 ? 11.337 -5.194 -15.735 1.00 86.94 95 SER A N 1
ATOM 734 C CA . SER A 1 95 ? 10.510 -4.897 -16.912 1.00 86.94 95 SER A CA 1
ATOM 735 C C . SER A 1 95 ? 9.104 -5.494 -16.806 1.00 86.94 95 SER A C 1
ATOM 737 O O . SER A 1 95 ? 8.323 -5.370 -17.750 1.00 86.94 95 SER A O 1
ATOM 739 N N . GLU A 1 96 ? 8.835 -6.230 -15.729 1.00 88.06 96 GLU A N 1
ATOM 740 C CA . GLU A 1 96 ? 7.535 -6.826 -15.443 1.00 88.06 96 GLU A CA 1
ATOM 741 C C . GLU A 1 96 ? 6.647 -5.766 -14.778 1.00 88.06 96 GLU A C 1
ATOM 743 O O . GLU A 1 96 ? 7.157 -4.828 -14.183 1.00 88.06 96 GLU A O 1
ATOM 748 N N . ASP A 1 97 ? 5.329 -5.868 -14.954 1.00 86.38 97 ASP A N 1
ATOM 749 C CA . ASP A 1 97 ? 4.371 -5.037 -14.211 1.00 86.38 97 ASP A CA 1
ATOM 750 C C . ASP A 1 97 ? 3.762 -5.948 -13.147 1.00 86.38 97 ASP A C 1
ATOM 752 O O . ASP A 1 97 ? 2.831 -6.706 -13.449 1.00 86.38 97 ASP A O 1
ATOM 756 N N . GLU A 1 98 ? 4.340 -5.972 -11.941 1.00 90.69 98 GLU A N 1
ATOM 757 C CA . GLU A 1 98 ? 3.902 -6.909 -10.896 1.00 90.69 98 GLU A CA 1
ATOM 758 C C . GLU A 1 98 ? 2.466 -6.612 -10.454 1.00 90.69 98 GLU A C 1
ATOM 760 O O . GLU A 1 98 ? 1.735 -7.526 -10.062 1.00 90.69 98 GLU A O 1
ATOM 765 N N . ASN A 1 99 ? 2.054 -5.342 -10.559 1.00 92.00 99 ASN A N 1
ATOM 766 C CA . ASN A 1 99 ? 0.688 -4.870 -10.339 1.00 92.00 99 ASN A CA 1
ATOM 767 C C . ASN A 1 99 ? 0.052 -5.449 -9.057 1.00 92.00 99 ASN A C 1
ATOM 769 O O . ASN A 1 99 ? -1.093 -5.922 -9.035 1.00 92.00 99 ASN A O 1
ATOM 773 N N . ILE A 1 100 ? 0.825 -5.441 -7.970 1.00 95.25 100 ILE A N 1
ATOM 774 C CA . ILE A 1 100 ? 0.460 -6.072 -6.702 1.00 95.25 100 ILE A CA 1
ATOM 775 C C . ILE A 1 100 ? -0.612 -5.209 -6.044 1.00 95.25 100 ILE A C 1
ATOM 777 O O . ILE A 1 100 ? -0.321 -4.133 -5.530 1.00 95.25 100 ILE A O 1
ATOM 781 N N . ALA A 1 101 ? -1.865 -5.656 -6.075 1.00 96.12 101 ALA A N 1
ATOM 782 C CA . ALA A 1 101 ? -2.970 -4.918 -5.473 1.00 96.12 101 ALA A CA 1
ATOM 783 C C . ALA A 1 101 ? -2.797 -4.792 -3.953 1.00 96.12 101 ALA A C 1
ATOM 785 O O . ALA A 1 101 ? -2.500 -5.778 -3.274 1.00 96.12 101 ALA A O 1
ATOM 786 N N . VAL A 1 102 ? -3.041 -3.589 -3.426 1.00 96.25 102 VAL A N 1
ATOM 787 C CA . VAL A 1 102 ? -2.856 -3.283 -2.004 1.00 96.25 102 VAL A CA 1
ATOM 788 C C . VAL A 1 102 ? -3.963 -2.412 -1.421 1.00 96.25 102 VAL A C 1
ATOM 790 O O . VAL A 1 102 ? -4.608 -1.617 -2.112 1.00 96.25 102 VAL A O 1
ATOM 793 N N . VAL A 1 103 ? -4.145 -2.547 -0.108 1.00 95.50 103 VAL A N 1
ATOM 794 C CA . VAL A 1 103 ? -4.712 -1.488 0.733 1.00 95.50 103 VAL A CA 1
ATOM 795 C C . VAL A 1 103 ? -3.550 -0.732 1.349 1.00 95.50 103 VAL A C 1
ATOM 797 O O . VAL A 1 103 ? -2.624 -1.342 1.881 1.00 95.50 103 VAL A O 1
ATOM 800 N N . ILE A 1 104 ? -3.605 0.589 1.259 1.00 95.25 104 ILE A N 1
ATOM 801 C CA . ILE A 1 104 ? -2.610 1.488 1.824 1.00 95.25 104 ILE A CA 1
ATOM 802 C C . ILE A 1 104 ? -3.179 2.063 3.108 1.00 95.25 104 ILE A C 1
ATOM 804 O O . ILE A 1 104 ? -4.337 2.468 3.14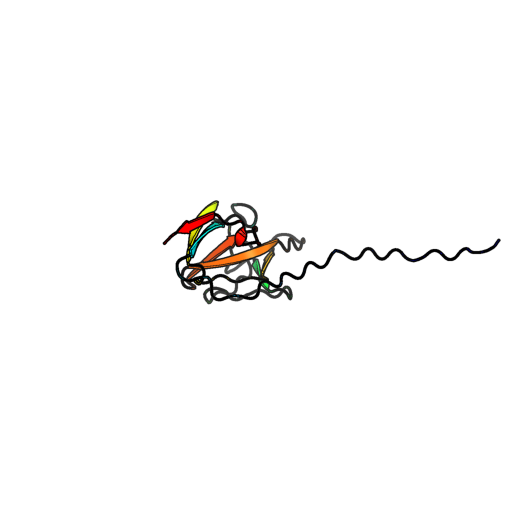4 1.00 95.25 104 ILE A O 1
ATOM 808 N N . TRP A 1 105 ? -2.362 2.142 4.139 1.00 94.88 105 TRP A N 1
ATOM 809 C CA . TRP A 1 105 ? -2.619 2.930 5.326 1.00 94.88 105 TRP A CA 1
ATOM 810 C C . TRP A 1 105 ? -1.576 4.029 5.420 1.00 94.88 105 TRP A C 1
ATOM 812 O O . TRP A 1 105 ? -0.384 3.775 5.230 1.00 94.88 105 TRP A O 1
ATOM 822 N N . THR A 1 106 ? -2.025 5.243 5.726 1.00 91.19 106 THR A N 1
ATOM 823 C CA . THR A 1 106 ? -1.109 6.319 6.086 1.00 91.19 106 THR A CA 1
ATOM 824 C C . THR A 1 106 ? -1.243 6.696 7.547 1.00 91.19 106 THR A C 1
ATOM 826 O O . THR A 1 106 ? -2.328 7.124 7.952 1.00 91.19 106 THR A O 1
ATOM 829 N N . ASP A 1 107 ? -0.144 6.651 8.301 1.00 83.19 107 ASP A N 1
ATOM 830 C CA . ASP A 1 10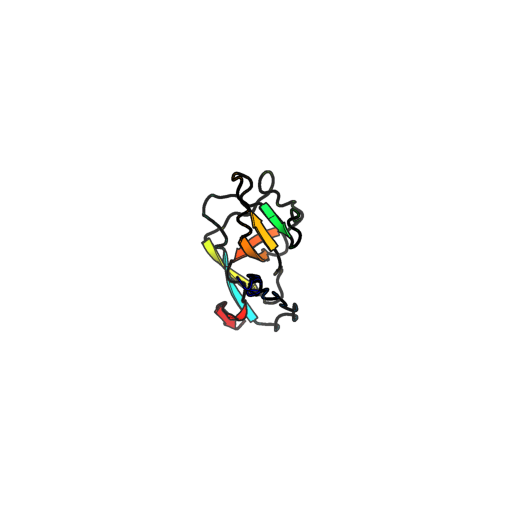7 ? -0.106 7.224 9.648 1.00 83.19 107 ASP A CA 1
ATOM 831 C C . ASP A 1 107 ? -0.172 8.750 9.533 1.00 83.19 107 ASP A C 1
ATOM 833 O O . ASP A 1 107 ? 0.817 9.427 9.233 1.00 83.19 107 ASP A O 1
ATOM 837 N N . ASN A 1 108 ? -1.385 9.289 9.659 1.00 80.19 108 ASN A N 1
ATOM 838 C CA . ASN A 1 108 ? -1.667 10.720 9.587 1.00 80.19 108 ASN A CA 1
ATOM 839 C C . ASN A 1 108 ? -1.046 11.415 8.357 1.00 80.19 108 ASN A C 1
ATOM 841 O O . ASN A 1 108 ? -0.596 12.559 8.437 1.00 80.19 108 ASN A O 1
ATOM 845 N N . ASN A 1 109 ? -1.039 10.727 7.205 1.00 79.56 109 ASN A N 1
ATOM 846 C CA . ASN A 1 109 ? -0.476 11.220 5.943 1.00 79.56 109 ASN A CA 1
ATOM 847 C C . ASN A 1 109 ? 1.037 11.533 6.020 1.00 79.56 109 ASN A C 1
ATOM 849 O O . ASN A 1 109 ? 1.520 12.424 5.318 1.00 79.56 109 ASN A O 1
ATOM 853 N N . THR A 1 110 ? 1.781 10.824 6.880 1.00 79.31 110 THR A N 1
ATOM 854 C CA . THR A 1 110 ? 3.244 10.969 7.023 1.00 79.31 110 THR A CA 1
ATOM 855 C C . THR A 1 110 ? 4.040 9.714 6.685 1.00 79.31 110 THR A C 1
ATOM 857 O O . THR A 1 110 ? 5.152 9.843 6.182 1.00 79.31 110 THR A O 1
ATOM 860 N N . ASP A 1 111 ? 3.465 8.529 6.877 1.00 86.00 111 ASP A N 1
ATOM 861 C CA . ASP A 1 111 ? 4.118 7.245 6.604 1.00 86.00 111 ASP A CA 1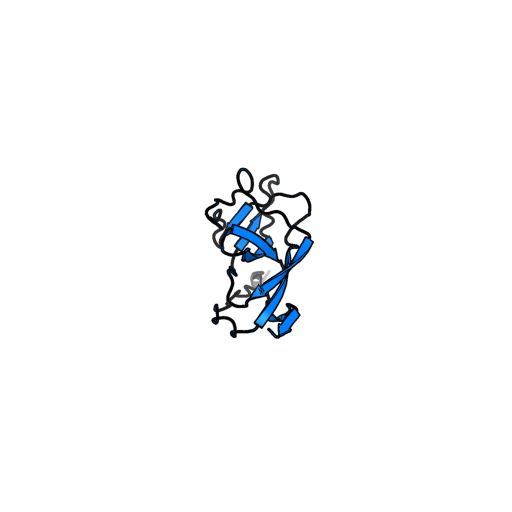
ATOM 862 C C . ASP A 1 111 ? 3.201 6.354 5.763 1.00 86.00 111 ASP A C 1
ATOM 864 O O . ASP A 1 111 ? 1.989 6.552 5.797 1.00 86.00 111 ASP A O 1
ATOM 868 N N . VAL A 1 112 ? 3.748 5.436 4.966 1.00 92.44 112 VAL A N 1
ATOM 869 C CA . VAL A 1 112 ? 2.986 4.617 4.008 1.00 92.44 112 VAL A CA 1
ATOM 870 C C . VAL A 1 112 ? 3.219 3.142 4.290 1.00 92.44 112 VAL A C 1
ATOM 872 O O . VAL A 1 112 ? 4.316 2.631 4.091 1.00 92.44 112 VAL A O 1
ATOM 875 N N . HIS A 1 113 ? 2.150 2.443 4.660 1.00 95.50 113 HIS A N 1
ATOM 876 C CA . HIS A 1 113 ? 2.149 1.002 4.902 1.00 95.50 113 HIS A CA 1
ATOM 877 C C . HIS A 1 113 ? 1.162 0.330 3.965 1.00 95.50 113 HIS A C 1
ATOM 879 O O . HIS A 1 113 ? 0.074 0.855 3.740 1.00 95.50 113 HIS A O 1
ATOM 885 N N . CYS A 1 114 ? 1.516 -0.826 3.413 1.00 96.25 114 CYS A N 1
ATOM 886 C CA . CYS A 1 114 ? 0.663 -1.520 2.453 1.00 96.25 114 CYS A CA 1
ATOM 887 C C . CYS A 1 114 ? 0.460 -2.979 2.850 1.00 96.25 114 CYS A C 1
ATOM 889 O O . CYS A 1 114 ? 1.388 -3.650 3.294 1.00 96.25 114 CYS A O 1
ATOM 891 N N . THR A 1 115 ? -0.747 -3.490 2.622 1.00 96.44 115 THR A N 1
ATOM 892 C CA . THR A 1 115 ? -1.080 -4.904 2.812 1.00 96.44 115 THR A CA 1
ATOM 893 C C . THR A 1 115 ? -1.734 -5.486 1.569 1.00 96.44 115 THR A C 1
ATOM 895 O O . THR A 1 115 ? -2.497 -4.811 0.873 1.00 96.44 115 THR A O 1
ATOM 898 N N . THR A 1 116 ? -1.461 -6.761 1.299 1.00 96.12 116 THR A N 1
ATOM 899 C CA . THR A 1 116 ? -2.102 -7.522 0.211 1.00 96.12 116 THR A CA 1
ATOM 900 C C . THR A 1 116 ? -3.434 -8.143 0.630 1.00 96.12 116 THR A C 1
ATOM 902 O O . THR A 1 116 ? -4.198 -8.611 -0.218 1.00 96.12 116 THR A O 1
ATOM 905 N N . GLN A 1 117 ? -3.767 -8.134 1.927 1.00 94.38 117 GLN A N 1
ATOM 906 C CA . GLN A 1 117 ? -5.076 -8.578 2.393 1.00 94.38 117 GLN A CA 1
ATOM 907 C C . GLN A 1 117 ? -6.120 -7.490 2.127 1.00 94.38 117 GLN A C 1
ATOM 909 O O . GLN A 1 117 ? -6.397 -6.657 2.982 1.00 94.38 117 GLN A O 1
ATOM 914 N N . LEU A 1 118 ? -6.720 -7.514 0.938 1.00 92.81 118 LEU A N 1
ATOM 915 C CA . LEU A 1 118 ? -7.656 -6.473 0.490 1.00 92.81 118 LEU A CA 1
ATOM 916 C C . LEU A 1 118 ? -9.004 -6.475 1.220 1.00 92.81 118 LEU A C 1
ATOM 918 O O . LEU A 1 118 ? -9.733 -5.487 1.187 1.00 92.81 118 LEU A O 1
ATOM 922 N N . ASP A 1 119 ? -9.358 -7.600 1.838 1.00 89.25 119 ASP A N 1
ATOM 923 C CA . ASP A 1 119 ? -10.600 -7.751 2.587 1.00 89.25 119 ASP A CA 1
ATOM 924 C C . ASP A 1 119 ? -10.359 -7.420 4.062 1.00 89.25 119 ASP A C 1
ATOM 926 O O . ASP A 1 119 ? -9.930 -8.278 4.838 1.00 89.25 119 ASP A O 1
ATOM 930 N N . MET A 1 120 ? -10.652 -6.172 4.441 1.00 86.38 120 MET A N 1
ATOM 931 C CA . MET A 1 120 ? -10.471 -5.668 5.810 1.00 86.38 120 MET A CA 1
ATOM 932 C C . MET A 1 120 ? -11.252 -6.477 6.855 1.00 86.38 120 MET A C 1
ATOM 934 O O . MET A 1 120 ? -10.855 -6.529 8.013 1.00 86.38 120 MET A O 1
ATOM 938 N N . AS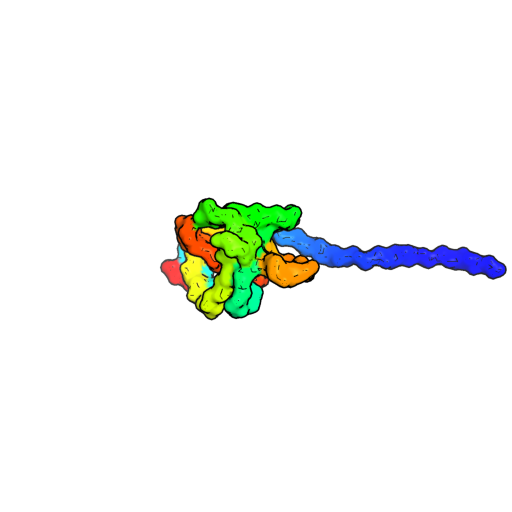N A 1 121 ? -12.322 -7.182 6.462 1.00 86.56 121 ASN A N 1
ATOM 939 C CA . ASN A 1 121 ? -13.084 -8.039 7.379 1.00 86.56 121 ASN A CA 1
ATOM 940 C C . ASN A 1 121 ? -12.289 -9.263 7.856 1.00 86.56 121 ASN A C 1
ATOM 942 O O . ASN A 1 121 ? -12.693 -9.934 8.805 1.00 86.56 121 ASN A O 1
ATOM 946 N N . LYS A 1 122 ? -11.186 -9.594 7.175 1.00 88.00 122 LYS A N 1
ATOM 947 C CA . LYS A 1 122 ? -10.272 -10.671 7.575 1.00 88.00 122 LYS A CA 1
ATOM 948 C C . LYS A 1 122 ? -9.165 -10.189 8.500 1.00 88.00 122 LYS A C 1
ATOM 950 O O . LYS A 1 122 ? -8.418 -11.020 9.013 1.00 88.00 122 LYS A O 1
ATOM 955 N N . TRP A 1 123 ? -9.024 -8.880 8.679 1.00 90.19 123 TRP A N 1
ATOM 956 C CA . TRP A 1 123 ? -8.053 -8.325 9.605 1.00 90.19 123 TRP A CA 1
ATOM 957 C C . TRP A 1 123 ? -8.525 -8.576 11.030 1.00 90.19 123 TRP A C 1
ATOM 959 O O . TRP A 1 123 ? -9.723 -8.558 11.322 1.00 90.19 123 TRP A O 1
ATOM 969 N N . THR A 1 124 ? -7.581 -8.842 11.929 1.00 89.69 124 THR A N 1
ATOM 970 C CA . THR A 1 124 ? -7.950 -8.977 13.340 1.00 89.69 124 THR A CA 1
ATOM 971 C C . THR A 1 124 ? -8.312 -7.601 13.887 1.00 89.69 124 THR A C 1
ATOM 973 O O . THR A 1 124 ? -7.699 -6.606 13.515 1.00 89.69 124 THR A O 1
ATOM 976 N N . THR A 1 125 ? -9.333 -7.533 14.739 1.00 86.06 125 THR A N 1
ATOM 977 C CA . THR A 1 125 ? -9.788 -6.271 15.330 1.00 86.06 125 THR A CA 1
ATOM 978 C C . THR A 1 125 ? -9.616 -6.298 16.836 1.00 86.06 125 THR A C 1
ATOM 980 O O . THR A 1 125 ? -10.076 -7.245 17.486 1.00 86.06 125 THR A O 1
ATOM 983 N N . ALA A 1 126 ? -9.046 -5.242 17.404 1.00 75.50 126 ALA A N 1
ATOM 984 C CA . ALA A 1 126 ? -9.178 -4.965 18.826 1.00 75.50 126 ALA A CA 1
ATOM 985 C C . ALA A 1 126 ? -10.454 -4.142 19.066 1.00 75.50 126 ALA A C 1
ATOM 987 O O . ALA A 1 126 ? -10.848 -3.310 18.246 1.00 75.50 126 ALA A O 1
ATOM 988 N N . LYS A 1 127 ? -11.128 -4.388 20.194 1.00 57.97 127 LYS A N 1
ATOM 989 C CA . LYS A 1 127 ? -12.140 -3.448 20.690 1.00 57.97 127 LYS A CA 1
ATOM 990 C C . LYS A 1 127 ? -11.384 -2.282 21.324 1.00 57.97 127 LYS A C 1
ATOM 992 O O . LYS A 1 127 ? -10.576 -2.553 22.211 1.00 57.97 127 LYS A O 1
ATOM 997 N N . SER A 1 128 ? -11.633 -1.050 20.870 1.00 54.53 128 SER A N 1
ATOM 998 C CA . SER A 1 128 ? -11.100 0.154 21.527 1.00 54.53 128 SER A CA 1
ATOM 999 C C . SER A 1 128 ? -11.702 0.328 22.918 1.00 54.53 128 SER A C 1
ATOM 1001 O O . SER A 1 128 ? -12.945 0.161 23.012 1.00 54.53 128 SER A O 1
#

Sequence (128 aa):
MKKTWEEPKIMVQKFIPNEYVAACGDSGVVYNFECNAGEEDTNYAVKDSKGKVATISGSKMDGWLSYYSPCGETHEADSNSGFLTGYHLDNPWTSEDENIAVVIWTDNNTDVHCTTQLDMNKWTTAKS

Secondary structure (DSSP, 8-state):
------------------------PPTTEEEEEE---S-TT--BEEEETTSPBPEETTEE--SSSS-B-----EEEEETTSSEEEEEEEE-TTSSS---EEEEEEEETTTEEEEES---GGGSEEEE-

Foldseek 3Di:
DDDDDDDPDDPDDPPDPLPPDLPQFDFQKKFWAWLDFDDAPAWWFKAALVRHQDQFLNRRQGSPPHGDGRPGDIDIGTSNAAKDARMFIARPPDPDGPRQGWIWGDPNSHDIGTHSPSPSVPTDIDGD

pLDDT: mean 82.61, std 17.14, range [39.28, 97.06]